Protein AF-A0AAD5B4Y2-F1 (afdb_monomer_lite)

Sequence (43 aa):
MSGHVGDLSPKQAAALEELCERIKDVYAQLPNQSDNYLLRWLR

Foldseek 3Di:
DPLDDPPDDPVRVVVLVVVCVVCVVCCVVDPDNDSRVSSVVVD

Structure (mmCIF, N/CA/C/O backbone):
data_AF-A0AAD5B4Y2-F1
#
_entry.id   AF-A0AAD5B4Y2-F1
#
loop_
_atom_site.group_PDB
_atom_site.id
_atom_site.type_symbol
_atom_site.label_atom_id
_atom_site.label_alt_id
_atom_site.label_comp_id
_atom_site.label_asym_id
_atom_site.label_entity_id
_atom_site.label_seq_id
_atom_site.pdbx_PDB_ins_code
_atom_site.Cartn_x
_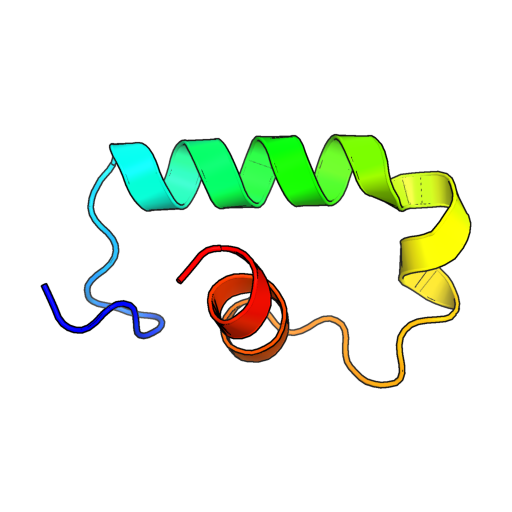atom_site.Cartn_y
_atom_site.Cartn_z
_atom_site.occupancy
_atom_site.B_iso_or_equiv
_atom_site.auth_seq_id
_atom_site.auth_comp_id
_atom_site.auth_asym_id
_atom_site.auth_atom_id
_atom_site.pdbx_PDB_model_num
ATOM 1 N N . MET A 1 1 ? 9.442 -11.670 -13.155 1.00 51.97 1 MET A N 1
ATOM 2 C CA . MET A 1 1 ? 8.080 -11.130 -12.944 1.00 51.97 1 MET A CA 1
ATOM 3 C C . MET A 1 1 ? 7.396 -11.880 -11.798 1.00 51.97 1 MET A C 1
ATOM 5 O O . MET A 1 1 ? 6.381 -12.535 -12.001 1.00 51.97 1 MET A O 1
ATOM 9 N N . SER A 1 2 ? 7.967 -11.848 -10.593 1.00 52.56 2 SER A N 1
ATOM 10 C CA . SER A 1 2 ? 7.463 -12.605 -9.430 1.00 52.56 2 SER A CA 1
ATOM 11 C C . SER A 1 2 ? 6.423 -11.844 -8.590 1.00 52.56 2 SER A C 1
ATOM 13 O O . SER A 1 2 ? 5.899 -12.389 -7.614 1.00 52.56 2 SER A O 1
ATOM 15 N N . GLY A 1 3 ? 6.124 -10.583 -8.934 1.00 55.50 3 GLY A N 1
ATOM 16 C CA . GLY A 1 3 ? 5.178 -9.747 -8.184 1.00 55.50 3 GLY A CA 1
ATOM 17 C C . GLY A 1 3 ? 5.595 -9.525 -6.723 1.00 55.50 3 GLY A C 1
ATOM 18 O O . GLY A 1 3 ? 4.730 -9.385 -5.856 1.00 55.50 3 GLY A O 1
ATOM 19 N N . HIS A 1 4 ? 6.901 -9.582 -6.448 1.00 61.03 4 HIS A N 1
ATOM 20 C CA . HIS A 1 4 ? 7.514 -9.267 -5.158 1.00 61.03 4 HIS A CA 1
ATOM 21 C C . HIS A 1 4 ? 8.212 -7.907 -5.222 1.00 61.03 4 HIS A C 1
ATOM 23 O O . HIS A 1 4 ? 8.682 -7.489 -6.283 1.00 61.03 4 HIS A O 1
ATOM 29 N N . VAL A 1 5 ? 8.299 -7.238 -4.069 1.00 59.66 5 VAL A N 1
ATOM 30 C CA . VAL A 1 5 ? 9.060 -5.992 -3.897 1.00 59.66 5 VAL A CA 1
ATOM 31 C C . VAL A 1 5 ? 10.501 -6.210 -4.378 1.00 59.66 5 VAL A C 1
ATOM 33 O O . VAL A 1 5 ? 11.233 -7.012 -3.804 1.00 59.66 5 VAL A O 1
ATOM 36 N N . GLY A 1 6 ? 10.873 -5.542 -5.477 1.00 66.31 6 GLY A N 1
ATOM 37 C CA . GLY A 1 6 ? 12.172 -5.674 -6.154 1.00 66.31 6 GLY A CA 1
ATOM 38 C C . GLY A 1 6 ? 12.113 -6.165 -7.611 1.00 66.31 6 GLY A C 1
ATOM 39 O O . GLY A 1 6 ? 13.056 -5.925 -8.354 1.00 66.31 6 GLY A O 1
ATOM 40 N N . ASP A 1 7 ? 11.009 -6.785 -8.046 1.00 73.00 7 ASP A N 1
ATOM 41 C CA . ASP A 1 7 ? 10.793 -7.276 -9.426 1.00 73.00 7 ASP A CA 1
ATOM 42 C C . ASP A 1 7 ? 9.401 -6.863 -9.949 1.00 73.00 7 ASP A C 1
ATOM 44 O O . ASP A 1 7 ? 8.662 -7.642 -10.563 1.00 73.00 7 ASP A O 1
ATOM 48 N N . LEU A 1 8 ? 9.004 -5.629 -9.623 1.00 74.75 8 LEU A N 1
ATOM 49 C CA . LEU A 1 8 ? 7.755 -5.035 -10.087 1.00 74.75 8 LEU A CA 1
ATOM 50 C C . LEU A 1 8 ? 7.937 -4.493 -11.500 1.00 74.75 8 LEU A C 1
ATOM 52 O O . LEU A 1 8 ? 8.810 -3.667 -11.760 1.00 74.75 8 LEU A O 1
ATOM 56 N N . SER A 1 9 ? 7.066 -4.920 -12.412 1.00 83.00 9 SER A N 1
ATOM 57 C CA . SER A 1 9 ? 6.968 -4.251 -13.709 1.00 83.00 9 SER A CA 1
ATOM 58 C C . SER A 1 9 ? 6.456 -2.812 -13.527 1.00 83.00 9 SER A C 1
ATOM 60 O O . SER A 1 9 ? 5.686 -2.555 -12.596 1.00 83.00 9 SER A O 1
ATOM 62 N N . PRO A 1 10 ? 6.772 -1.881 -14.447 1.00 83.75 10 PRO A N 1
ATOM 63 C CA . PRO A 1 10 ? 6.266 -0.507 -14.383 1.00 83.75 10 PRO A CA 1
ATOM 64 C C . PRO A 1 10 ? 4.736 -0.425 -14.262 1.00 83.75 10 PRO A C 1
ATOM 66 O O . PRO A 1 10 ? 4.206 0.445 -13.581 1.00 83.75 10 PRO A O 1
ATOM 69 N N . LYS A 1 11 ? 4.014 -1.377 -14.870 1.00 85.31 11 LYS A N 1
ATOM 70 C CA . LYS A 1 11 ? 2.550 -1.472 -14.771 1.00 85.31 11 LYS A CA 1
ATOM 71 C C . LYS A 1 11 ? 2.068 -1.860 -13.373 1.00 85.31 11 LYS A C 1
ATOM 73 O O . LYS A 1 11 ? 1.057 -1.342 -12.919 1.00 85.31 11 LYS A O 1
ATOM 78 N N . GLN A 1 12 ? 2.771 -2.770 -12.700 1.00 84.56 12 GLN A N 1
ATOM 79 C CA . GLN A 1 12 ? 2.420 -3.185 -11.340 1.00 84.56 12 GLN A CA 1
ATOM 80 C C . GLN A 1 12 ? 2.708 -2.078 -10.327 1.00 84.56 12 GLN A C 1
ATOM 82 O O . GLN A 1 12 ? 1.914 -1.890 -9.414 1.00 84.56 12 GLN A O 1
ATOM 87 N N . ALA A 1 13 ? 3.798 -1.326 -10.513 1.00 86.62 13 ALA A N 1
ATOM 88 C CA . ALA A 1 13 ? 4.093 -0.155 -9.690 1.00 86.62 13 ALA A CA 1
ATOM 89 C C . ALA A 1 13 ? 2.988 0.908 -9.814 1.00 86.62 13 ALA A C 1
ATOM 91 O O . ALA A 1 13 ? 2.468 1.360 -8.800 1.00 86.62 13 ALA A O 1
ATOM 92 N N . ALA A 1 14 ? 2.552 1.218 -11.041 1.00 90.31 14 ALA A N 1
ATOM 93 C CA . ALA A 1 14 ? 1.453 2.158 -11.268 1.00 90.31 14 ALA A CA 1
ATOM 94 C C . ALA A 1 14 ? 0.126 1.684 -10.642 1.00 90.31 14 ALA A C 1
ATOM 96 O O . ALA A 1 14 ? -0.577 2.468 -10.013 1.00 90.31 14 ALA A O 1
ATOM 97 N N . ALA A 1 15 ? -0.202 0.393 -10.766 1.00 90.19 15 ALA A N 1
ATOM 98 C CA . ALA A 1 15 ? -1.407 -0.173 -10.158 1.00 90.19 15 ALA A CA 1
ATOM 99 C C . ALA A 1 15 ? -1.361 -0.157 -8.618 1.00 90.19 15 ALA A C 1
ATOM 101 O O . ALA A 1 15 ? -2.389 0.049 -7.977 1.00 90.19 15 ALA A O 1
ATOM 102 N N . LEU A 1 16 ? -0.180 -0.364 -8.021 1.00 89.94 16 LEU A N 1
ATOM 103 C CA . LEU A 1 16 ? 0.026 -0.244 -6.576 1.00 89.94 16 LEU A CA 1
ATOM 104 C C . LEU A 1 16 ? -0.219 1.188 -6.102 1.00 89.94 16 LEU A C 1
ATOM 106 O O . LEU A 1 16 ? -0.913 1.397 -5.113 1.00 89.94 16 LEU A O 1
ATOM 110 N N . GLU A 1 17 ? 0.327 2.162 -6.822 1.00 90.88 17 GLU A N 1
ATOM 111 C CA . GLU A 1 17 ? 0.179 3.576 -6.497 1.00 90.88 17 GLU A CA 1
ATOM 11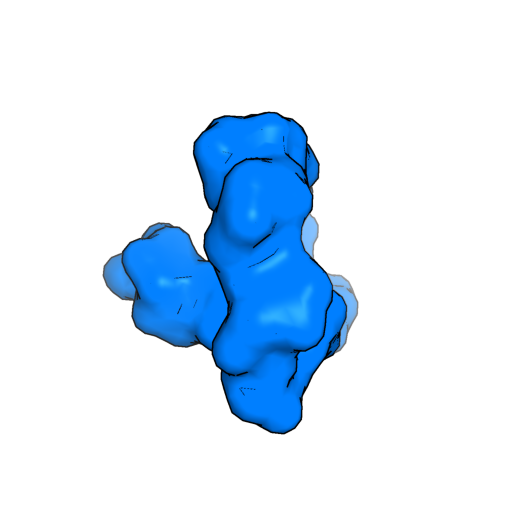2 C C . GLU A 1 17 ? -1.294 4.007 -6.593 1.00 90.88 17 GLU A C 1
ATOM 114 O O . GLU A 1 17 ? -1.834 4.579 -5.646 1.00 90.88 17 GLU A O 1
ATOM 119 N N . 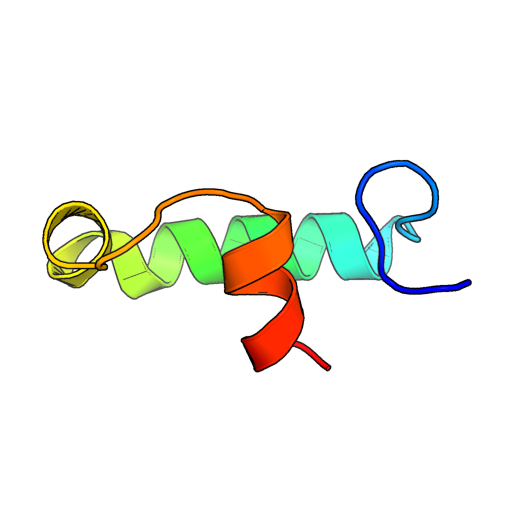GLU A 1 18 ? -1.988 3.613 -7.667 1.00 93.38 18 GLU A N 1
ATOM 120 C CA . GLU A 1 18 ? -3.426 3.857 -7.841 1.00 93.38 18 GLU A CA 1
ATOM 121 C C . GLU A 1 18 ? -4.263 3.188 -6.739 1.00 93.38 18 GLU A C 1
ATOM 123 O O . GLU A 1 18 ? -5.209 3.788 -6.221 1.00 93.38 18 GLU A O 1
ATOM 128 N N . LEU A 1 19 ? -3.910 1.960 -6.342 1.00 91.31 19 LEU A N 1
ATOM 129 C CA . LEU A 1 19 ? -4.567 1.269 -5.236 1.00 91.31 19 LEU A CA 1
ATOM 130 C C . LEU A 1 19 ? -4.391 2.056 -3.935 1.00 91.31 19 LEU A C 1
ATOM 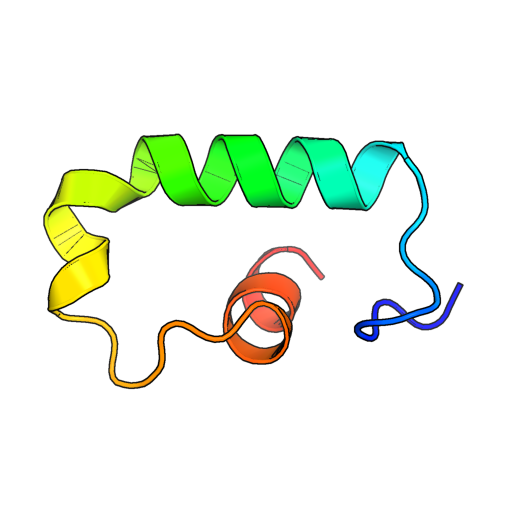132 O O . LEU A 1 19 ? -5.388 2.347 -3.279 1.00 91.31 19 LEU A O 1
ATOM 136 N N . CYS A 1 20 ? -3.154 2.422 -3.588 1.00 90.31 20 CYS A N 1
ATOM 137 C CA . CYS A 1 2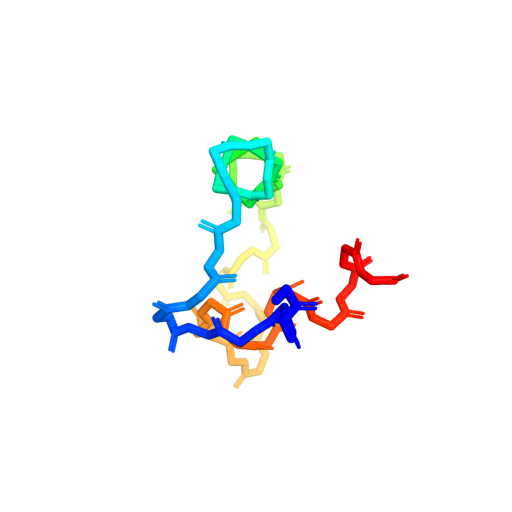0 ? -2.838 3.207 -2.396 1.00 90.31 20 CYS A CA 1
ATOM 138 C C . CYS A 1 20 ? -3.634 4.509 -2.349 1.00 90.31 20 CYS A C 1
ATOM 140 O O . CYS A 1 20 ? -4.129 4.878 -1.287 1.00 90.31 20 CYS A O 1
ATOM 142 N N . GLU A 1 21 ? -3.797 5.190 -3.485 1.00 93.31 21 GLU A N 1
ATOM 143 C CA . GLU A 1 21 ? -4.612 6.398 -3.560 1.00 93.31 21 GLU A CA 1
ATOM 144 C C . GLU A 1 21 ? -6.097 6.144 -3.323 1.00 93.31 21 GLU A C 1
ATOM 146 O O . GLU A 1 21 ? -6.739 6.918 -2.610 1.00 93.31 21 GLU A O 1
ATOM 151 N N . ARG A 1 22 ? -6.642 5.068 -3.896 1.00 93.00 22 ARG A N 1
ATOM 152 C CA . ARG A 1 22 ? -8.066 4.745 -3.775 1.00 93.00 22 ARG A CA 1
ATOM 153 C C . ARG A 1 22 ? -8.467 4.262 -2.395 1.00 93.00 22 ARG A C 1
ATOM 155 O O . ARG A 1 22 ? -9.595 4.516 -1.998 1.00 93.00 22 ARG A O 1
ATOM 162 N N . ILE A 1 23 ? -7.567 3.589 -1.685 1.00 92.88 23 ILE A N 1
ATOM 163 C CA . ILE A 1 23 ? -7.858 3.016 -0.367 1.00 92.88 23 ILE A CA 1
ATOM 164 C C . ILE A 1 23 ? -7.428 3.926 0.787 1.00 92.88 23 ILE A C 1
ATOM 166 O O . ILE A 1 23 ? -7.374 3.460 1.920 1.00 92.88 23 ILE A O 1
ATOM 170 N N . LYS A 1 24 ? -7.093 5.205 0.539 1.00 91.38 24 LYS A N 1
ATOM 171 C CA . LYS A 1 24 ? -6.625 6.161 1.570 1.00 91.38 24 LYS A CA 1
ATOM 172 C C . LYS A 1 24 ? -7.552 6.233 2.793 1.00 91.38 24 LYS A C 1
ATOM 174 O O . LYS A 1 24 ? -7.076 6.438 3.905 1.00 91.38 24 LYS A O 1
ATOM 179 N N . ASP A 1 25 ? -8.851 6.044 2.590 1.00 93.88 25 ASP A N 1
ATOM 180 C CA . ASP A 1 25 ? -9.900 6.025 3.614 1.00 93.88 25 ASP A CA 1
ATOM 181 C C . ASP A 1 25 ? -9.795 4.834 4.585 1.00 93.88 25 ASP A C 1
ATOM 183 O O . ASP A 1 25 ? -10.049 4.974 5.785 1.00 93.88 25 ASP A O 1
ATOM 187 N N . VAL A 1 26 ? -9.368 3.673 4.087 1.00 91.81 26 VAL A N 1
ATOM 188 C CA . VAL A 1 26 ? -9.213 2.435 4.870 1.00 91.81 26 VAL A CA 1
ATOM 189 C C . VAL A 1 26 ? -7.753 2.031 5.089 1.00 91.81 26 VAL A C 1
ATOM 191 O O . VAL A 1 26 ? -7.481 1.109 5.854 1.00 91.81 26 VAL A O 1
ATOM 194 N N . TYR A 1 27 ? -6.793 2.738 4.491 1.00 89.75 27 TYR A N 1
ATOM 195 C CA . TYR A 1 27 ? -5.368 2.392 4.503 1.00 89.75 27 TYR A CA 1
ATOM 196 C C . TYR A 1 27 ? -4.792 2.303 5.920 1.00 89.75 27 TYR A C 1
ATOM 198 O O . TYR A 1 27 ? -4.075 1.363 6.266 1.00 89.75 27 TYR A O 1
ATOM 206 N N . ALA A 1 28 ? -5.163 3.259 6.774 1.00 88.50 28 ALA A N 1
ATOM 207 C CA . ALA A 1 28 ? -4.742 3.295 8.173 1.00 88.50 28 ALA A CA 1
ATOM 208 C C . ALA A 1 28 ? -5.352 2.161 9.020 1.00 88.50 28 ALA A C 1
ATOM 210 O O . ALA A 1 28 ? -4.836 1.854 10.090 1.00 88.50 28 ALA A O 1
ATOM 211 N N . GLN A 1 29 ? -6.430 1.534 8.542 1.00 92.25 29 GLN A N 1
ATOM 212 C CA . GLN A 1 29 ? -7.117 0.431 9.220 1.00 92.25 29 GLN A CA 1
ATOM 213 C C . GLN A 1 29 ? -6.576 -0.939 8.790 1.00 92.25 29 GLN A C 1
ATOM 215 O O . GLN A 1 29 ? -6.944 -1.960 9.371 1.00 92.25 29 GLN A O 1
ATOM 220 N N . LEU A 1 30 ? -5.706 -0.981 7.774 1.00 89.19 30 LEU A N 1
ATOM 221 C CA . LEU A 1 30 ? -5.111 -2.226 7.315 1.00 89.19 30 LEU A CA 1
ATOM 222 C C . LEU A 1 30 ? -4.193 -2.813 8.395 1.00 89.19 30 LEU A C 1
ATOM 224 O O . LEU A 1 30 ? -3.414 -2.083 9.009 1.00 89.19 30 LEU A O 1
ATOM 228 N N . PRO A 1 31 ? -4.200 -4.146 8.575 1.00 90.62 31 PRO A N 1
ATOM 229 C CA . PRO A 1 31 ? -3.307 -4.811 9.523 1.00 90.62 31 PRO A CA 1
ATOM 230 C C . PRO A 1 31 ? -1.828 -4.695 9.117 1.00 90.62 31 PRO A C 1
ATOM 232 O O . PRO A 1 31 ? -0.943 -4.953 9.928 1.00 90.62 31 PRO A O 1
ATOM 235 N N . ASN A 1 32 ? -1.550 -4.351 7.855 1.00 89.50 32 ASN A N 1
ATOM 236 C CA . ASN A 1 32 ? -0.210 -4.157 7.320 1.00 89.50 32 ASN A CA 1
ATOM 237 C C . ASN A 1 32 ? -0.262 -3.211 6.104 1.00 89.50 32 ASN A C 1
ATOM 239 O O . ASN A 1 32 ? -1.033 -3.451 5.178 1.00 89.50 32 ASN A O 1
ATOM 243 N N . GLN A 1 33 ? 0.568 -2.163 6.100 1.00 87.75 33 GLN A N 1
ATOM 244 C CA . GLN A 1 33 ? 0.679 -1.180 5.009 1.00 87.75 33 GLN A CA 1
ATOM 245 C C . GLN A 1 33 ? 1.879 -1.419 4.069 1.00 87.75 33 GLN A C 1
ATOM 247 O O . GLN A 1 33 ? 2.300 -0.520 3.353 1.00 87.75 33 GLN A O 1
ATOM 252 N N . SER A 1 34 ? 2.488 -2.605 4.085 1.00 88.00 34 SER A N 1
ATOM 253 C CA . SER A 1 34 ? 3.606 -2.917 3.187 1.00 88.00 34 SER A CA 1
ATOM 254 C C . SER A 1 34 ? 3.139 -3.171 1.756 1.00 88.00 34 SER A C 1
ATOM 256 O O . SER A 1 34 ? 2.128 -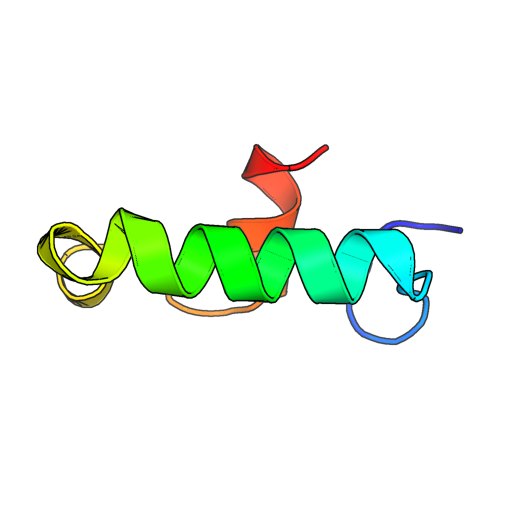3.838 1.528 1.00 88.00 34 SER A O 1
ATOM 258 N N . ASP A 1 35 ? 3.952 -2.764 0.782 1.00 84.56 35 ASP A N 1
ATOM 259 C CA . ASP A 1 35 ? 3.715 -3.044 -0.637 1.00 84.56 35 ASP A CA 1
ATOM 260 C C . ASP A 1 35 ? 3.495 -4.540 -0.889 1.00 84.56 35 ASP A C 1
ATOM 262 O O . ASP A 1 35 ? 2.585 -4.922 -1.610 1.00 84.56 35 ASP A O 1
ATOM 266 N N . ASN A 1 36 ? 4.257 -5.420 -0.226 1.00 84.75 36 ASN A N 1
ATOM 267 C CA . ASN A 1 36 ? 4.071 -6.874 -0.326 1.00 84.75 36 ASN A CA 1
ATOM 268 C C . ASN A 1 36 ? 2.665 -7.333 0.088 1.00 84.75 36 ASN A C 1
ATOM 270 O O . ASN A 1 36 ? 2.146 -8.294 -0.480 1.00 84.75 36 ASN A O 1
ATOM 274 N N . TYR A 1 37 ? 2.061 -6.686 1.087 1.00 87.88 37 TYR A N 1
ATOM 275 C CA . TYR A 1 37 ? 0.696 -6.978 1.509 1.00 87.88 37 TYR A CA 1
ATOM 276 C C . TYR A 1 37 ? -0.309 -6.516 0.452 1.00 87.88 37 TYR A C 1
ATOM 278 O O . TYR A 1 37 ? -1.182 -7.287 0.062 1.00 87.88 37 TYR A O 1
ATOM 286 N N . LEU A 1 38 ? -0.142 -5.302 -0.070 1.00 88.06 38 LEU A N 1
ATOM 287 C CA . LEU A 1 38 ? -1.011 -4.717 -1.095 1.00 88.06 38 LEU A CA 1
ATOM 288 C C . LEU A 1 38 ? -0.925 -5.469 -2.433 1.00 88.06 38 LEU A C 1
ATOM 290 O O . LEU A 1 38 ? -1.941 -5.751 -3.063 1.00 88.06 38 LEU A O 1
ATOM 294 N N . LEU A 1 39 ? 0.274 -5.909 -2.815 1.00 86.94 39 LEU A N 1
ATOM 295 C CA . LEU A 1 39 ? 0.533 -6.710 -4.014 1.00 86.94 39 LEU A CA 1
ATOM 296 C C . LEU A 1 39 ? -0.146 -8.083 -4.001 1.00 86.94 39 LEU A C 1
ATOM 298 O O . LEU A 1 39 ? -0.240 -8.705 -5.058 1.00 86.94 39 LEU A O 1
ATOM 302 N N . ARG A 1 40 ? -0.606 -8.583 -2.845 1.00 86.88 40 ARG A N 1
ATOM 303 C CA . ARG A 1 40 ? -1.431 -9.804 -2.784 1.00 86.88 40 ARG A CA 1
ATOM 304 C C . ARG A 1 40 ? -2.847 -9.579 -3.307 1.00 86.88 40 ARG A C 1
ATOM 306 O O . ARG A 1 40 ? -3.446 -10.535 -3.772 1.00 86.88 40 ARG A O 1
ATOM 313 N N . TRP A 1 41 ? -3.359 -8.353 -3.228 1.00 86.62 41 TRP A N 1
ATOM 314 C CA . TRP A 1 41 ? -4.701 -7.993 -3.697 1.00 86.62 41 TRP A CA 1
ATOM 315 C C . TRP A 1 41 ? -4.726 -7.637 -5.186 1.00 86.62 41 TRP A C 1
ATOM 317 O O . TRP A 1 41 ? -5.764 -7.747 -5.825 1.00 86.62 41 TRP A O 1
ATOM 327 N N . LEU A 1 42 ? -3.583 -7.208 -5.731 1.00 83.50 42 LEU A N 1
ATOM 328 C CA . LEU A 1 42 ? -3.405 -6.885 -7.152 1.00 83.50 42 LEU A CA 1
ATOM 329 C C . LEU A 1 42 ? -2.990 -8.091 -8.013 1.00 83.50 42 LEU A C 1
ATOM 331 O O . LEU A 1 42 ? -2.835 -7.939 -9.225 1.00 83.50 42 LEU A O 1
ATOM 335 N N . ARG A 1 43 ? -2.744 -9.249 -7.392 1.00 80.94 43 ARG A N 1
ATOM 336 C CA . ARG A 1 43 ? -2.363 -10.502 -8.054 1.00 80.94 43 ARG A CA 1
ATOM 337 C C . ARG A 1 43 ? -3.595 -11.328 -8.386 1.00 80.94 43 ARG A C 1
ATOM 339 O O . ARG A 1 43 ? -3.594 -11.905 -9.494 1.00 80.94 43 ARG A O 1
#

Secondary structure (DSSP, 8-state):
---STTS--HHHHHHHHHHHHHTHHHHTTSS---HHHHTTT--

InterPro domains:
  IPR036273 CRAL/TRIO, N-terminal domain superfamily [SSF46938] (1-43)
  IPR036865 CRAL-TRIO lipid binding domain superfamily [G3DSA:3.40.525.10] (1-43)

Organism: Silurus asotus (NCBI:txid30991)

Radius of gyration: 10.19 Å; chains: 1; bounding box: 22×19×24 Å

pLDDT: mean 83.63, std 11.4, range [51.97, 93.88]